Protein AF-A0A2V9IUM0-F1 (afdb_monomer_lite)

Secondary structure (DSSP, 8-state):
------HHHHEETTEE-TT-S----SSPPP-----GGG-HHHH-HHHHHHHHHHHHHHHHHHHHHHTS-EEEEEEEETTEEEEEEEEEPTT----

pLDDT: mean 81.77, std 17.97, range [36.59, 98.44]

Radius of gyration: 16.76 Å; chains: 1; bounding box: 42×27×38 Å

Sequence (95 aa):
MIFRSDSSGEDLAGYAGAGLYDSVLLEPPRRVALDYTVEPIVWDERLRNELLKEIARIGLALERVFGSPQDIEGAYAGGLFYVVQTRPQVGVDGG

Structure (mmCIF, N/CA/C/O backbone):
data_AF-A0A2V9IUM0-F1
#
_entry.id   AF-A0A2V9IUM0-F1
#
loop_
_atom_site.group_PDB
_atom_site.id
_atom_site.type_symbol
_atom_site.label_atom_id
_atom_site.label_alt_id
_atom_site.label_comp_id
_atom_site.label_asym_id
_atom_site.label_entity_id
_atom_site.label_seq_id
_atom_site.pdbx_PDB_ins_code
_atom_site.Cartn_x
_atom_site.Cartn_y
_atom_site.Cartn_z
_atom_site.occupancy
_atom_site.B_iso_or_equiv
_atom_site.auth_seq_id
_atom_site.auth_comp_id
_atom_site.auth_asym_id
_atom_site.auth_atom_id
_atom_site.pdbx_PDB_model_num
ATOM 1 N N . MET A 1 1 ? -13.880 -9.080 -4.747 1.00 36.59 1 MET A N 1
ATOM 2 C CA . MET A 1 1 ? -13.579 -8.532 -6.086 1.00 36.59 1 MET A CA 1
ATOM 3 C C . MET A 1 1 ? -13.657 -7.020 -5.964 1.00 36.59 1 MET A C 1
ATOM 5 O O . MET A 1 1 ? -14.698 -6.538 -5.541 1.00 36.59 1 MET A O 1
ATOM 9 N N . ILE A 1 2 ? -12.554 -6.305 -6.193 1.00 47.38 2 ILE A N 1
ATOM 10 C CA . ILE A 1 2 ? -12.512 -4.835 -6.163 1.00 47.38 2 ILE A CA 1
ATOM 11 C C . ILE A 1 2 ? -12.491 -4.389 -7.625 1.00 47.38 2 ILE A C 1
ATOM 13 O O . ILE A 1 2 ? -11.592 -4.787 -8.358 1.00 47.38 2 ILE A O 1
ATOM 17 N N . PHE A 1 3 ? -13.492 -3.620 -8.047 1.00 49.47 3 PHE A N 1
ATOM 18 C CA . PHE A 1 3 ? -13.487 -2.938 -9.338 1.00 49.47 3 PHE A CA 1
ATOM 19 C C . PHE A 1 3 ? -13.029 -1.505 -9.082 1.00 49.47 3 PHE A C 1
ATOM 21 O O . PHE A 1 3 ? -13.623 -0.818 -8.252 1.00 49.47 3 PHE A O 1
ATOM 28 N N . ARG A 1 4 ? -11.954 -1.076 -9.741 1.00 57.53 4 ARG A N 1
ATOM 29 C CA . ARG A 1 4 ? -11.504 0.320 -9.725 1.00 57.53 4 ARG A CA 1
ATOM 30 C C . ARG A 1 4 ? -11.470 0.858 -11.146 1.00 57.53 4 ARG A C 1
ATOM 32 O O . ARG A 1 4 ? -11.504 0.077 -12.099 1.00 57.53 4 ARG A O 1
ATOM 39 N N . SER A 1 5 ? -11.424 2.180 -11.254 1.00 50.19 5 SER A N 1
ATOM 40 C CA . SER A 1 5 ? -11.091 2.860 -12.495 1.00 50.19 5 SER A CA 1
ATOM 41 C C . SER A 1 5 ? -9.768 2.333 -13.048 1.00 50.19 5 SER A C 1
ATOM 43 O O . SER A 1 5 ? -8.837 2.045 -12.297 1.00 50.19 5 SER A O 1
ATOM 45 N N . ASP A 1 6 ? -9.713 2.133 -14.360 1.00 55.59 6 ASP A N 1
ATOM 46 C CA . ASP A 1 6 ? -8.500 1.700 -15.045 1.00 55.59 6 ASP A CA 1
ATOM 47 C C . ASP A 1 6 ? -7.459 2.830 -14.992 1.00 55.59 6 ASP A C 1
ATOM 49 O O . ASP A 1 6 ? -7.612 3.858 -15.660 1.00 55.59 6 ASP A O 1
ATOM 53 N N . SER A 1 7 ? -6.390 2.634 -14.212 1.00 55.03 7 SER A N 1
ATOM 54 C CA . SER A 1 7 ? -5.267 3.576 -14.093 1.00 55.03 7 SER A CA 1
ATOM 55 C C . SER A 1 7 ? -4.534 3.796 -15.424 1.00 55.03 7 SER A C 1
ATOM 57 O O . SER A 1 7 ? -3.749 4.733 -15.566 1.00 55.03 7 SER A O 1
ATOM 59 N N . SER A 1 8 ? -4.794 2.986 -16.457 1.00 56.44 8 SER A N 1
ATOM 60 C CA . SER A 1 8 ? -4.252 3.191 -17.809 1.00 56.44 8 SER A CA 1
ATOM 61 C C . SER A 1 8 ? -4.766 4.474 -18.474 1.00 56.44 8 SER A C 1
ATOM 63 O O . SER A 1 8 ? -4.063 5.047 -19.304 1.00 56.44 8 SER A O 1
ATOM 65 N N . GLY A 1 9 ? -5.969 4.940 -18.116 1.00 53.31 9 GLY A N 1
ATOM 66 C CA . GLY A 1 9 ? -6.551 6.184 -18.636 1.00 53.31 9 GLY A CA 1
ATOM 67 C C . GLY A 1 9 ? -6.356 7.409 -17.737 1.00 53.31 9 GLY A C 1
ATOM 68 O O . GLY A 1 9 ? -6.501 8.532 -18.214 1.00 53.31 9 GLY A O 1
ATOM 69 N N . GLU A 1 10 ? -6.042 7.210 -16.453 1.00 57.34 10 GLU A N 1
ATOM 70 C CA . GLU A 1 10 ? -5.935 8.294 -15.463 1.00 57.34 10 GLU A CA 1
ATOM 71 C C . GLU A 1 10 ? -4.535 8.930 -15.398 1.00 57.34 10 GLU A C 1
ATOM 73 O O . GLU A 1 10 ? -4.433 10.098 -15.024 1.00 57.34 10 GLU A O 1
ATOM 78 N N . ASP A 1 11 ? -3.491 8.207 -15.822 1.00 58.22 11 ASP A N 1
ATOM 79 C CA . ASP A 1 11 ? -2.080 8.631 -15.741 1.00 58.22 11 ASP A CA 1
ATOM 80 C C . ASP A 1 11 ? -1.472 9.055 -17.095 1.00 58.22 11 ASP A C 1
ATOM 82 O O . ASP A 1 11 ? -0.254 9.048 -17.294 1.00 58.22 11 ASP A O 1
ATOM 86 N N . LEU A 1 12 ? -2.310 9.435 -18.063 1.00 57.50 12 LEU A N 1
ATOM 87 C CA . LEU A 1 12 ? -1.853 9.954 -19.354 1.00 57.50 12 LEU A CA 1
ATOM 88 C C . LEU A 1 12 ? -1.230 11.351 -19.185 1.00 57.50 12 LEU A C 1
ATOM 90 O O . LEU A 1 12 ? -1.795 12.236 -18.540 1.00 57.50 12 LEU A O 1
ATOM 94 N N . ALA A 1 13 ? -0.079 11.592 -19.822 1.00 54.91 13 ALA A N 1
ATOM 95 C CA . ALA A 1 13 ? 0.565 12.905 -19.819 1.00 54.91 13 ALA A CA 1
ATOM 96 C C . ALA A 1 13 ? -0.378 13.972 -20.414 1.00 54.91 13 ALA A C 1
ATOM 98 O O . ALA A 1 13 ? -0.694 13.946 -21.603 1.00 54.91 13 ALA A O 1
ATOM 99 N N . GLY A 1 14 ? -0.844 14.906 -19.576 1.00 55.28 14 GLY A N 1
ATOM 100 C CA . GLY A 1 14 ? -1.820 15.940 -19.951 1.00 55.28 14 GLY A CA 1
ATOM 101 C C . GLY A 1 14 ? -3.292 15.574 -19.711 1.00 55.28 14 GLY A C 1
ATOM 102 O O . GLY A 1 14 ? -4.162 16.407 -19.959 1.00 55.28 14 GLY A O 1
ATOM 103 N N . TYR A 1 15 ? -3.579 14.378 -19.192 1.00 54.38 15 TYR A N 1
ATOM 104 C CA . TYR A 1 15 ? -4.915 13.928 -18.806 1.00 54.38 15 TYR A CA 1
ATOM 105 C C . TYR A 1 15 ? -4.836 13.212 -17.451 1.00 54.38 15 TYR A C 1
ATOM 107 O O . TYR A 1 15 ? -4.835 11.990 -17.374 1.00 54.38 15 TYR A O 1
ATOM 115 N N . ALA A 1 16 ? -4.735 14.001 -16.376 1.00 56.03 16 ALA A N 1
ATOM 116 C CA . ALA A 1 16 ? -4.811 13.497 -15.008 1.00 56.03 16 ALA A CA 1
ATOM 117 C C . ALA A 1 16 ? -6.280 13.197 -14.674 1.00 56.03 16 ALA A C 1
ATOM 119 O O . ALA A 1 16 ? -7.002 14.048 -14.154 1.00 56.03 16 ALA A O 1
ATOM 120 N N . GLY A 1 17 ? -6.735 12.005 -15.053 1.00 55.19 17 GLY A N 1
ATOM 121 C CA . GLY A 1 17 ? -8.107 11.537 -14.863 1.00 55.19 17 GLY A CA 1
ATOM 122 C C . GLY A 1 17 ? -8.368 10.927 -13.487 1.00 55.19 17 GLY A C 1
ATOM 123 O O . GLY A 1 17 ? -9.386 10.269 -13.326 1.00 55.19 17 GLY A O 1
ATOM 124 N N . ALA A 1 18 ? -7.470 11.086 -12.510 1.00 55.75 18 ALA A N 1
ATOM 125 C CA . ALA A 1 18 ? -7.640 10.503 -11.181 1.00 55.75 18 ALA A CA 1
ATOM 126 C C . ALA A 1 18 ? -8.996 10.913 -10.570 1.00 55.75 18 ALA A C 1
ATOM 128 O O . ALA A 1 18 ? -9.245 12.094 -10.317 1.00 55.75 18 ALA A O 1
ATOM 129 N N . GLY A 1 19 ? -9.880 9.933 -10.352 1.00 54.72 19 GLY A N 1
ATOM 130 C CA . GLY A 1 19 ? -11.241 10.166 -9.851 1.00 54.72 19 GLY A CA 1
ATOM 131 C C . GLY A 1 19 ? -12.274 10.544 -10.921 1.00 54.72 19 GLY A C 1
ATOM 132 O O . GLY A 1 19 ? -13.360 11.010 -10.577 1.00 54.72 19 GLY A O 1
ATOM 133 N N . LEU A 1 20 ? -11.964 10.348 -12.207 1.00 55.72 20 LEU A N 1
ATOM 134 C CA . LEU A 1 20 ? -12.895 10.568 -13.319 1.00 55.72 20 LEU A CA 1
ATOM 135 C C . LEU A 1 20 ? -14.042 9.550 -13.319 1.00 55.72 20 LEU A C 1
ATOM 137 O O . LEU A 1 20 ? -15.139 9.856 -13.790 1.00 55.72 20 LEU A O 1
ATOM 141 N N . TYR A 1 21 ? -13.803 8.356 -12.776 1.00 57.12 21 TYR A N 1
ATOM 142 C CA . TYR A 1 21 ? -14.824 7.327 -12.627 1.00 57.12 21 TYR A CA 1
ATOM 143 C C . TYR A 1 21 ? -15.197 7.140 -11.159 1.00 57.12 21 TYR A C 1
ATOM 145 O O . TYR A 1 21 ? -14.340 7.090 -10.275 1.00 57.12 21 TYR A O 1
ATOM 153 N N . ASP A 1 22 ? -16.498 7.002 -10.913 1.00 57.88 22 ASP A N 1
ATOM 154 C CA . ASP A 1 22 ? -17.015 6.695 -9.587 1.00 57.88 22 ASP A CA 1
ATOM 155 C C . ASP A 1 22 ? -16.686 5.244 -9.208 1.00 57.88 22 ASP A C 1
ATOM 157 O O . ASP A 1 22 ? -16.753 4.326 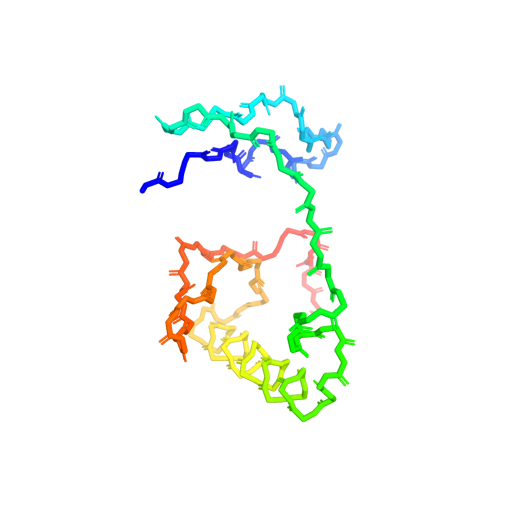-10.033 1.00 57.88 22 ASP A O 1
ATOM 161 N N . SER A 1 23 ? -16.319 5.030 -7.947 1.00 64.94 23 SER A N 1
ATOM 162 C CA . SER A 1 23 ? -16.036 3.693 -7.432 1.00 64.94 23 SER A CA 1
ATOM 163 C C . SER A 1 23 ? -17.336 3.048 -6.980 1.00 64.94 23 SER A C 1
ATOM 165 O O . SER A 1 23 ? -17.955 3.480 -6.010 1.00 64.94 23 SER A O 1
ATOM 167 N N . VAL A 1 24 ? -17.740 1.970 -7.649 1.00 67.94 24 VAL A N 1
ATOM 168 C CA . VAL A 1 24 ? -18.946 1.227 -7.273 1.00 67.94 24 VAL A CA 1
ATOM 169 C C . VAL A 1 24 ? -18.564 0.094 -6.326 1.00 67.94 24 VAL A C 1
ATOM 171 O O . VAL A 1 24 ? -17.788 -0.797 -6.674 1.00 67.94 24 VAL A O 1
ATOM 174 N N . LEU A 1 25 ? -19.101 0.120 -5.108 1.00 72.38 25 LEU A N 1
ATOM 175 C CA . LEU A 1 25 ? -18.898 -0.961 -4.146 1.00 72.38 25 LEU A CA 1
ATOM 176 C C . LEU A 1 25 ? -19.767 -2.169 -4.521 1.00 72.38 25 LEU A C 1
ATOM 178 O O . LEU A 1 25 ? -20.934 -2.013 -4.876 1.00 72.38 25 LEU A O 1
ATOM 182 N N . LEU A 1 26 ? -19.209 -3.380 -4.398 1.00 80.00 26 LEU A N 1
ATOM 183 C CA . LEU A 1 26 ? -19.965 -4.625 -4.592 1.00 80.00 26 LEU A CA 1
ATOM 184 C C . LEU A 1 26 ? -21.098 -4.761 -3.562 1.00 80.00 26 LEU A C 1
ATOM 186 O O . LEU A 1 26 ? -22.179 -5.246 -3.881 1.00 80.00 26 LEU A O 1
ATOM 190 N N . GLU A 1 27 ? -20.840 -4.315 -2.333 1.00 83.19 27 GLU A N 1
ATOM 191 C CA . GLU A 1 27 ? -21.821 -4.243 -1.254 1.00 83.19 27 GLU A CA 1
ATOM 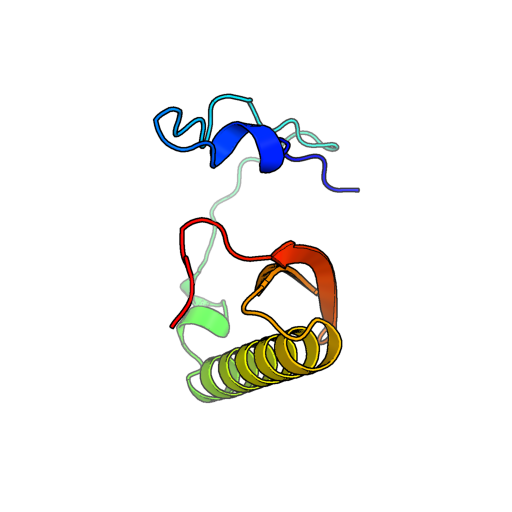192 C C . GLU A 1 27 ? -22.110 -2.776 -0.911 1.00 83.19 27 GLU A C 1
ATOM 194 O O . GLU A 1 27 ? -21.180 -1.964 -0.898 1.00 83.19 27 GLU A O 1
ATOM 199 N N . PRO A 1 28 ? -23.366 -2.408 -0.598 1.00 84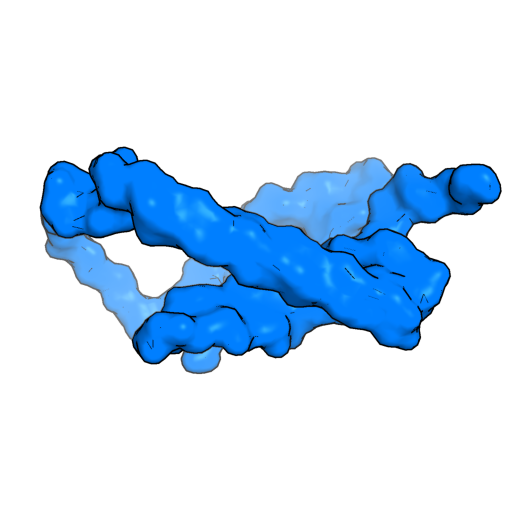.62 28 PRO A N 1
ATOM 200 C CA . PRO A 1 28 ? -23.693 -1.049 -0.190 1.00 84.62 28 PRO A CA 1
ATOM 201 C C . PRO A 1 28 ? -22.852 -0.591 1.013 1.00 84.62 28 PRO A C 1
ATOM 203 O O . PRO A 1 28 ? -22.657 -1.360 1.960 1.00 84.62 28 PRO A O 1
ATOM 206 N N . PRO A 1 29 ? -22.383 0.668 1.033 1.00 83.38 29 PRO A N 1
ATOM 207 C CA . PRO A 1 29 ? -21.625 1.178 2.163 1.00 83.38 29 PRO A CA 1
ATOM 208 C C . PRO A 1 29 ? -22.503 1.237 3.416 1.00 83.38 29 PRO A C 1
ATOM 210 O O . PRO A 1 29 ? -23.677 1.607 3.370 1.00 83.38 29 PRO A O 1
ATOM 213 N N . ARG A 1 30 ? -21.908 0.933 4.571 1.00 89.12 30 ARG A N 1
ATOM 214 C CA . ARG A 1 30 ? -22.547 1.098 5.883 1.00 89.12 30 ARG A CA 1
ATOM 215 C C . ARG A 1 30 ? -22.093 2.395 6.542 1.00 89.12 30 ARG A C 1
ATOM 217 O O . ARG A 1 30 ? -20.908 2.721 6.534 1.00 89.12 30 ARG A O 1
ATOM 224 N N . ARG A 1 31 ? -23.019 3.110 7.185 1.00 91.44 31 ARG A N 1
ATOM 225 C CA . ARG A 1 31 ? -22.677 4.281 7.999 1.00 91.44 31 ARG A CA 1
ATOM 226 C C . ARG A 1 31 ? -22.236 3.827 9.384 1.00 91.44 31 ARG A C 1
ATOM 228 O O . ARG A 1 31 ? -23.048 3.301 10.138 1.00 91.44 31 ARG A O 1
ATOM 235 N N . VAL A 1 32 ? -20.972 4.055 9.718 1.00 92.25 32 VAL A N 1
ATOM 236 C CA . VAL A 1 32 ? -20.412 3.771 11.044 1.00 92.25 32 VAL A CA 1
ATOM 237 C C . VAL A 1 32 ? -19.455 4.863 11.489 1.00 92.25 32 VAL A C 1
ATOM 239 O O . VAL A 1 32 ? -18.862 5.548 10.658 1.00 92.25 32 VAL A O 1
ATOM 242 N N . ALA A 1 33 ? -19.309 5.016 12.803 1.00 93.06 33 ALA A N 1
ATOM 243 C CA . ALA A 1 33 ? -18.192 5.760 13.361 1.00 93.06 33 ALA A CA 1
ATOM 244 C C . ALA A 1 33 ? -16.929 4.901 13.223 1.00 93.06 33 ALA A C 1
ATOM 246 O O . ALA A 1 33 ? -16.920 3.746 13.648 1.00 93.06 33 ALA A O 1
ATOM 247 N N . LEU A 1 34 ? -15.898 5.452 12.588 1.00 91.44 34 LEU A N 1
ATOM 248 C CA . LEU A 1 34 ? -14.586 4.822 12.513 1.00 91.44 34 LEU A CA 1
ATOM 249 C C . LEU A 1 34 ? -13.774 5.270 13.722 1.00 91.44 34 LEU A C 1
ATOM 251 O O . LEU A 1 34 ? -13.674 6.468 13.985 1.00 91.44 34 LEU A O 1
ATOM 255 N N . ASP A 1 35 ? -13.204 4.308 14.435 1.00 92.38 35 ASP A N 1
ATOM 256 C CA . ASP A 1 35 ? -12.287 4.573 15.533 1.00 92.38 35 ASP A CA 1
ATOM 257 C C . ASP A 1 35 ? -10.875 4.170 15.116 1.00 92.38 35 ASP A C 1
ATOM 259 O O . ASP A 1 35 ? -10.473 3.018 15.221 1.00 92.38 35 ASP A O 1
ATOM 263 N N . TYR A 1 36 ? -10.113 5.140 14.622 1.00 91.94 36 TYR A N 1
ATOM 264 C CA . TYR A 1 36 ? -8.716 4.927 14.256 1.00 91.94 36 TYR A CA 1
ATOM 265 C C . TYR A 1 36 ? -7.786 4.859 15.475 1.00 91.94 36 TYR A C 1
ATOM 267 O O . TYR A 1 36 ? -6.609 4.533 15.331 1.00 91.94 36 TYR A O 1
ATOM 275 N N . THR A 1 37 ? -8.270 5.170 16.685 1.00 93.94 37 THR A N 1
ATOM 276 C CA . THR A 1 37 ? -7.425 5.167 17.888 1.00 93.94 37 THR A CA 1
ATOM 277 C C . THR A 1 37 ? -7.029 3.756 18.314 1.00 93.94 37 THR A C 1
ATOM 279 O O . THR A 1 37 ? -6.003 3.578 18.962 1.00 93.94 37 THR A O 1
ATOM 282 N N . VAL A 1 38 ? -7.796 2.752 17.894 1.00 92.19 38 VAL A N 1
ATOM 283 C CA . VAL A 1 38 ? -7.520 1.339 18.176 1.00 92.19 38 VAL A CA 1
ATOM 284 C C . VAL A 1 38 ? -6.758 0.641 17.049 1.00 92.19 38 VAL A C 1
ATOM 286 O O . VAL A 1 38 ? -6.362 -0.510 17.210 1.00 92.19 38 VAL A O 1
ATOM 289 N N . GLU A 1 39 ? -6.530 1.318 15.920 1.00 92.81 39 GLU A N 1
ATOM 290 C CA . GLU A 1 39 ? -5.885 0.724 14.751 1.00 92.81 39 GLU A CA 1
ATOM 291 C C . GLU A 1 39 ? -4.356 0.688 14.921 1.00 92.81 39 GLU A C 1
ATOM 293 O O . GLU A 1 39 ? -3.717 1.746 14.990 1.00 92.81 39 GLU A O 1
ATOM 298 N N . PRO A 1 40 ? -3.718 -0.500 14.937 1.00 93.06 40 PRO A N 1
ATOM 299 C CA . PRO A 1 40 ? -2.282 -0.616 15.185 1.00 93.06 40 PRO A CA 1
ATOM 300 C C . PRO A 1 40 ? -1.427 0.150 14.177 1.00 93.06 40 PRO A C 1
ATOM 302 O O . PRO A 1 40 ? -0.399 0.701 14.544 1.00 93.06 40 PRO A O 1
ATOM 305 N N . ILE A 1 41 ? -1.862 0.271 12.920 1.00 93.25 41 ILE A N 1
ATOM 306 C CA . ILE A 1 41 ? -1.116 1.025 11.901 1.00 93.25 41 ILE A CA 1
ATOM 307 C C . ILE A 1 41 ? -0.902 2.501 12.295 1.00 93.25 41 ILE A C 1
ATOM 309 O O . ILE A 1 41 ? 0.109 3.102 11.925 1.00 93.25 41 ILE A O 1
ATOM 313 N N . VAL A 1 42 ? -1.807 3.076 13.098 1.00 95.44 42 VAL A N 1
ATOM 314 C CA . VAL A 1 42 ? -1.740 4.474 13.548 1.00 95.44 42 VAL A CA 1
ATOM 315 C C . VAL A 1 42 ? -0.706 4.658 14.661 1.00 95.44 42 VAL A C 1
ATOM 317 O O . VAL A 1 42 ? 0.023 5.650 14.661 1.00 95.44 42 VAL A O 1
ATOM 320 N N . TRP A 1 43 ? -0.554 3.689 15.566 1.00 95.56 43 TRP A N 1
ATOM 321 C CA . TRP A 1 43 ? 0.241 3.867 16.793 1.00 95.56 43 TRP A CA 1
ATOM 322 C C . TRP A 1 43 ? 1.467 2.957 16.899 1.00 95.56 43 TRP A C 1
ATOM 324 O O . TRP A 1 43 ? 2.482 3.374 17.451 1.00 95.56 43 TRP A O 1
ATOM 334 N N . ASP A 1 44 ? 1.411 1.751 16.341 1.00 96.88 44 ASP A N 1
ATOM 335 C CA . ASP A 1 44 ? 2.483 0.760 16.403 1.00 96.88 44 ASP A CA 1
ATOM 336 C C . ASP A 1 44 ? 3.574 1.068 15.367 1.00 96.88 44 ASP A C 1
ATOM 338 O O . ASP A 1 44 ? 3.480 0.765 14.173 1.00 96.88 44 ASP A O 1
ATOM 342 N N . GLU A 1 45 ? 4.649 1.692 15.846 1.00 97.75 45 GLU A N 1
ATOM 343 C CA . GLU A 1 45 ? 5.828 2.001 15.042 1.00 97.75 45 GLU A CA 1
ATOM 344 C C . GLU A 1 45 ? 6.500 0.746 14.476 1.00 97.75 45 GLU A C 1
ATOM 346 O O . GLU A 1 45 ? 6.974 0.755 13.336 1.00 97.75 45 GLU A O 1
ATOM 351 N N . ARG A 1 46 ? 6.540 -0.345 15.245 1.00 97.12 46 ARG A N 1
ATOM 352 C CA . ARG A 1 46 ? 7.177 -1.582 14.804 1.00 97.12 46 ARG A CA 1
ATOM 353 C C . ARG A 1 46 ? 6.407 -2.173 13.630 1.00 97.12 46 ARG A C 1
ATOM 355 O O . ARG A 1 46 ? 7.035 -2.491 12.622 1.00 97.12 46 ARG A O 1
ATOM 362 N N . LEU A 1 47 ? 5.081 -2.252 13.734 1.00 94.75 47 LEU A N 1
ATOM 363 C CA . LEU A 1 47 ? 4.225 -2.718 12.644 1.00 94.75 47 LEU A CA 1
ATOM 364 C C . LEU A 1 47 ? 4.433 -1.877 11.381 1.00 94.75 47 LEU A C 1
ATOM 366 O O . LEU A 1 47 ? 4.659 -2.434 10.308 1.00 94.75 47 LEU A O 1
ATOM 370 N N . ARG A 1 48 ? 4.414 -0.541 11.492 1.00 96.19 48 ARG A N 1
ATOM 371 C CA . ARG A 1 48 ? 4.666 0.342 10.339 1.00 96.19 48 ARG A CA 1
ATOM 372 C C . ARG A 1 48 ? 6.026 0.077 9.702 1.00 96.19 48 ARG A C 1
ATOM 374 O O . ARG A 1 48 ? 6.124 -0.020 8.482 1.00 96.19 48 ARG A O 1
ATOM 381 N N . ASN A 1 49 ? 7.066 -0.058 10.521 1.00 97.88 49 ASN A N 1
ATOM 382 C CA . ASN A 1 49 ? 8.415 -0.334 10.041 1.00 97.88 49 ASN A CA 1
ATOM 383 C C . ASN A 1 49 ? 8.508 -1.692 9.333 1.00 97.88 49 ASN A C 1
ATOM 385 O O . ASN A 1 49 ? 9.184 -1.797 8.311 1.00 97.88 49 ASN A O 1
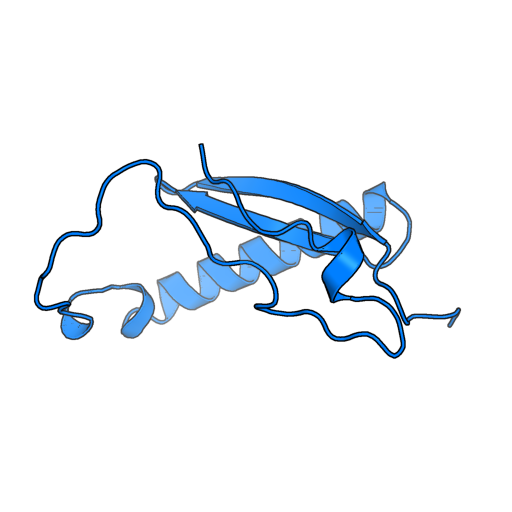ATOM 389 N N . GLU A 1 50 ? 7.856 -2.730 9.855 1.00 96.31 50 GLU A N 1
ATOM 390 C CA . GLU A 1 50 ? 7.801 -4.049 9.216 1.00 96.31 50 GLU A CA 1
ATOM 391 C C . GLU A 1 50 ? 7.036 -3.982 7.880 1.00 96.31 50 GLU A C 1
ATOM 393 O O . GLU A 1 50 ? 7.572 -4.420 6.862 1.00 96.31 50 GLU A O 1
ATOM 398 N N . LEU A 1 51 ? 5.864 -3.334 7.843 1.00 96.25 51 LEU A N 1
ATOM 399 C CA . LEU A 1 51 ? 5.073 -3.148 6.620 1.00 96.25 51 LEU A CA 1
ATOM 400 C C . LEU A 1 51 ? 5.857 -2.409 5.528 1.00 96.25 51 LEU A C 1
ATOM 402 O O . LEU A 1 51 ? 5.935 -2.883 4.397 1.00 96.25 51 LEU A O 1
ATOM 406 N N . LEU A 1 52 ? 6.476 -1.272 5.860 1.00 96.69 52 LEU A N 1
ATOM 407 C CA . LEU A 1 52 ? 7.238 -0.469 4.898 1.00 96.69 52 LEU A CA 1
ATOM 408 C C . LEU A 1 52 ? 8.470 -1.213 4.370 1.00 96.69 52 LEU A C 1
ATOM 410 O O . LEU A 1 52 ? 8.785 -1.116 3.184 1.00 96.69 52 LEU A O 1
ATOM 414 N N . LYS A 1 53 ? 9.149 -1.992 5.223 1.00 98.12 53 LYS A N 1
ATOM 415 C CA . LYS A 1 53 ? 10.267 -2.842 4.793 1.00 98.12 53 LYS A CA 1
ATOM 416 C C . LYS A 1 53 ? 9.810 -3.905 3.800 1.00 98.12 53 LYS A C 1
ATOM 418 O O . LYS A 1 53 ? 10.505 -4.124 2.813 1.00 98.12 53 LYS A O 1
ATOM 423 N N . GLU A 1 54 ? 8.669 -4.553 4.030 1.00 97.75 54 GLU A N 1
ATOM 424 C CA . GLU A 1 54 ? 8.144 -5.536 3.076 1.00 97.75 54 GLU A CA 1
ATOM 425 C C . GLU A 1 54 ? 7.702 -4.894 1.759 1.00 97.75 54 GLU A C 1
ATOM 427 O O . GLU A 1 54 ? 8.070 -5.397 0.699 1.00 97.75 54 GLU A O 1
ATOM 432 N N . ILE A 1 55 ? 7.024 -3.741 1.798 1.00 97.56 55 ILE A N 1
ATOM 433 C CA . ILE A 1 55 ? 6.662 -2.986 0.585 1.00 97.56 55 ILE A CA 1
ATOM 434 C C . ILE A 1 55 ? 7.916 -2.659 -0.241 1.00 97.56 55 ILE A C 1
ATOM 436 O O . ILE A 1 55 ? 7.946 -2.911 -1.446 1.00 97.56 55 ILE A O 1
ATOM 440 N N . ALA A 1 56 ? 8.984 -2.179 0.403 1.00 97.94 56 ALA A N 1
ATOM 441 C CA . ALA A 1 56 ? 10.248 -1.888 -0.272 1.00 97.94 56 ALA A CA 1
ATOM 442 C C . ALA A 1 56 ? 10.897 -3.145 -0.878 1.00 97.94 56 ALA A C 1
ATOM 444 O O . ALA A 1 56 ? 11.407 -3.102 -1.998 1.00 97.94 56 ALA A O 1
ATOM 445 N N . ARG A 1 57 ? 10.864 -4.285 -0.171 1.00 98.44 57 ARG A N 1
ATOM 446 C CA . ARG A 1 57 ? 11.388 -5.557 -0.697 1.00 98.44 57 ARG A CA 1
ATOM 447 C C . ARG A 1 57 ? 10.603 -6.043 -1.911 1.00 98.44 57 ARG A C 1
ATOM 449 O O . ARG A 1 57 ? 11.227 -6.500 -2.866 1.00 98.44 57 ARG A O 1
ATOM 456 N N . ILE A 1 58 ? 9.275 -5.928 -1.890 1.00 98.06 58 ILE A N 1
ATOM 457 C CA . ILE A 1 58 ? 8.410 -6.279 -3.025 1.00 98.06 58 ILE A CA 1
ATOM 458 C C . ILE A 1 58 ? 8.735 -5.392 -4.230 1.00 98.06 58 ILE A C 1
ATOM 460 O O . ILE A 1 58 ? 8.956 -5.920 -5.318 1.00 98.06 58 ILE A O 1
ATOM 464 N N . GLY A 1 59 ? 8.848 -4.074 -4.030 1.00 97.06 59 GLY A N 1
ATOM 465 C CA . GLY A 1 59 ? 9.214 -3.134 -5.093 1.00 97.06 59 GLY A CA 1
ATOM 466 C C . GLY A 1 59 ? 10.553 -3.481 -5.748 1.00 97.06 59 GLY A C 1
ATOM 467 O O . GLY A 1 59 ? 10.621 -3.655 -6.963 1.00 97.06 59 GLY A O 1
ATOM 468 N N . LEU A 1 60 ? 11.594 -3.703 -4.938 1.00 97.94 60 LEU A N 1
ATOM 469 C CA . LEU A 1 60 ? 12.917 -4.111 -5.427 1.00 97.94 60 LEU A CA 1
ATOM 470 C C . LEU A 1 60 ? 12.896 -5.463 -6.150 1.00 97.94 60 LEU A C 1
ATOM 472 O O . LEU A 1 60 ? 13.643 -5.668 -7.107 1.00 97.94 60 LEU A O 1
ATOM 476 N N . ALA A 1 61 ? 12.089 -6.416 -5.678 1.00 98.19 61 ALA A N 1
ATOM 477 C CA . ALA A 1 61 ? 11.963 -7.717 -6.320 1.00 98.19 61 ALA A CA 1
ATOM 478 C C . ALA A 1 61 ? 11.318 -7.592 -7.707 1.00 98.19 61 ALA A C 1
ATOM 480 O O . ALA A 1 61 ? 11.832 -8.175 -8.660 1.00 98.19 61 ALA A O 1
ATOM 481 N N . LEU A 1 62 ? 10.245 -6.808 -7.835 1.00 97.31 62 LEU A N 1
ATOM 482 C CA . LEU A 1 62 ? 9.566 -6.595 -9.114 1.00 97.31 62 LEU A CA 1
ATOM 483 C C . LEU A 1 62 ? 10.443 -5.811 -10.092 1.00 97.31 62 LEU A C 1
ATOM 485 O O . LEU A 1 62 ? 10.612 -6.252 -11.223 1.00 97.31 62 LEU A O 1
ATOM 489 N N . GLU A 1 63 ? 11.086 -4.728 -9.657 1.00 96.81 63 GLU A N 1
ATOM 490 C CA . GLU A 1 63 ? 12.012 -3.967 -10.505 1.00 96.81 63 GLU A CA 1
ATOM 491 C C . GLU A 1 63 ? 13.138 -4.850 -11.068 1.00 96.81 63 GLU A C 1
ATOM 493 O O . GLU A 1 63 ? 13.446 -4.780 -12.255 1.00 96.81 63 GLU A O 1
ATOM 498 N N . ARG A 1 64 ? 13.709 -5.756 -10.260 1.00 97.38 64 ARG A N 1
ATOM 499 C CA . ARG A 1 64 ? 14.722 -6.717 -10.738 1.00 97.38 64 ARG A CA 1
ATOM 500 C C . ARG A 1 64 ? 14.175 -7.712 -11.757 1.00 97.38 64 ARG A C 1
ATOM 502 O O . ARG A 1 64 ? 14.902 -8.090 -12.669 1.00 97.38 64 ARG A O 1
ATOM 509 N N . VAL A 1 65 ? 12.933 -8.164 -11.584 1.00 97.44 65 VAL A N 1
ATOM 510 C CA . VAL A 1 65 ? 12.282 -9.111 -12.502 1.00 97.44 65 VAL A CA 1
ATOM 511 C C . VAL A 1 65 ? 11.939 -8.439 -13.834 1.00 97.44 65 VAL A C 1
ATOM 513 O O . VAL A 1 65 ? 12.131 -9.049 -14.883 1.00 97.44 65 VAL A O 1
ATOM 516 N N . PHE A 1 66 ? 11.470 -7.190 -13.804 1.00 95.69 66 PHE A N 1
ATOM 517 C CA . PHE A 1 66 ? 11.030 -6.450 -14.991 1.00 95.69 66 PHE A CA 1
ATOM 518 C C . PHE A 1 66 ? 12.114 -5.561 -15.619 1.00 95.69 66 PHE A C 1
ATOM 520 O O . PHE A 1 66 ? 11.914 -5.029 -16.710 1.00 95.69 66 PHE A O 1
ATOM 527 N N . GLY A 1 67 ? 13.264 -5.397 -14.961 1.00 95.25 67 GLY A N 1
ATOM 528 C CA . GLY A 1 67 ? 14.411 -4.639 -15.468 1.00 95.25 67 GLY A CA 1
ATOM 529 C C . GLY A 1 67 ? 14.187 -3.127 -15.574 1.00 95.25 67 GLY A C 1
ATOM 530 O O . GLY A 1 67 ? 14.951 -2.451 -16.256 1.00 95.25 67 GLY A O 1
ATOM 531 N N . SER A 1 68 ? 13.138 -2.597 -14.945 1.00 93.69 68 SER A N 1
ATOM 532 C CA . SER A 1 68 ? 12.791 -1.171 -14.955 1.00 93.69 68 SER A CA 1
ATOM 533 C C . SER A 1 68 ? 11.971 -0.802 -13.713 1.00 93.69 68 SER A C 1
ATOM 535 O O . SER A 1 68 ? 11.325 -1.689 -13.140 1.00 93.69 68 SER A O 1
ATOM 537 N N . PRO A 1 69 ? 11.946 0.479 -13.300 1.00 94.12 69 PRO A N 1
ATOM 538 C CA . PRO A 1 69 ? 11.074 0.941 -12.225 1.00 94.12 69 PRO A CA 1
ATOM 539 C C . PRO A 1 69 ? 9.611 0.612 -12.522 1.00 94.12 69 PRO A C 1
ATOM 541 O O . PRO A 1 69 ? 9.143 0.802 -13.647 1.00 94.12 69 PRO A O 1
ATOM 544 N N . GLN A 1 70 ? 8.895 0.112 -11.518 1.00 94.38 70 GLN A N 1
ATOM 545 C CA . GLN A 1 70 ? 7.502 -0.303 -11.660 1.00 94.38 70 GLN A CA 1
ATOM 546 C C . GLN A 1 70 ? 6.569 0.586 -10.838 1.00 94.38 70 GLN A C 1
ATOM 548 O O . GLN A 1 70 ? 6.842 0.875 -9.674 1.00 94.38 70 GLN A O 1
ATOM 553 N N . ASP A 1 71 ? 5.432 0.914 -11.437 1.00 91.31 71 ASP A N 1
ATOM 554 C CA . ASP A 1 71 ? 4.220 1.363 -10.766 1.00 91.31 71 ASP A CA 1
ATOM 555 C C . ASP A 1 71 ? 3.425 0.114 -10.337 1.00 91.31 71 ASP A C 1
ATOM 557 O O . ASP A 1 71 ? 3.162 -0.781 -11.152 1.00 91.31 71 ASP A O 1
ATOM 561 N N . ILE A 1 72 ? 3.140 -0.016 -9.038 1.00 93.12 72 ILE A N 1
ATOM 562 C CA . ILE A 1 72 ? 2.665 -1.260 -8.413 1.00 93.12 72 ILE A CA 1
ATOM 563 C C . ILE A 1 72 ? 1.390 -0.987 -7.617 1.00 93.12 72 ILE A C 1
ATOM 565 O O . ILE A 1 72 ? 1.401 -0.225 -6.651 1.00 93.12 72 ILE A O 1
ATOM 569 N N . GLU A 1 73 ? 0.320 -1.714 -7.942 1.00 92.12 73 GLU A N 1
ATOM 570 C CA . GLU A 1 73 ? -0.891 -1.772 -7.124 1.00 92.12 73 GLU A CA 1
ATOM 571 C C . GLU A 1 73 ? -0.943 -3.105 -6.364 1.00 92.12 73 GLU A C 1
ATOM 573 O O . GLU A 1 73 ? -0.732 -4.191 -6.920 1.00 92.12 73 GLU A O 1
ATOM 578 N N . GLY A 1 74 ? -1.247 -3.037 -5.068 1.00 91.38 74 GLY A N 1
ATOM 579 C CA . GLY A 1 74 ? -1.281 -4.201 -4.189 1.00 91.38 74 GLY A CA 1
ATOM 580 C C . GLY A 1 74 ? -2.229 -4.039 -3.006 1.00 91.38 74 GLY A C 1
ATOM 581 O O . GLY A 1 74 ? 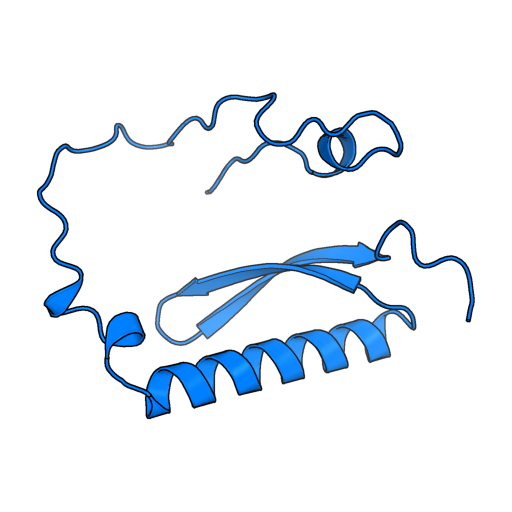-2.817 -2.982 -2.789 1.00 91.38 74 GLY A O 1
ATOM 582 N N . ALA A 1 75 ? -2.371 -5.109 -2.230 1.00 92.06 75 ALA A N 1
ATOM 583 C CA . ALA A 1 75 ? -3.191 -5.157 -1.027 1.00 92.06 75 ALA A CA 1
ATOM 584 C C . ALA A 1 75 ? -2.466 -5.895 0.103 1.00 92.06 75 ALA A C 1
ATOM 586 O O . ALA A 1 75 ? -1.705 -6.832 -0.140 1.00 92.06 75 ALA A O 1
ATOM 587 N N . TYR A 1 76 ? -2.750 -5.503 1.344 1.00 92.06 76 TYR A N 1
ATOM 588 C CA . TYR A 1 76 ? -2.341 -6.232 2.541 1.00 92.06 76 TYR A CA 1
ATOM 589 C C . TYR A 1 76 ? -3.586 -6.760 3.252 1.00 92.06 76 TYR A C 1
ATOM 591 O O . TYR A 1 76 ? -4.446 -5.981 3.663 1.00 92.06 76 TYR A O 1
ATOM 599 N N . ALA A 1 77 ? -3.707 -8.081 3.370 1.00 90.62 77 ALA A N 1
ATOM 600 C CA . ALA A 1 77 ? -4.872 -8.719 3.971 1.00 90.62 77 ALA A CA 1
ATOM 601 C C . ALA A 1 77 ? -4.473 -9.998 4.707 1.00 90.62 77 ALA A C 1
ATOM 603 O O . ALA A 1 77 ? -3.740 -10.832 4.177 1.00 90.62 77 ALA A O 1
ATOM 604 N N . GLY A 1 78 ? -4.961 -10.159 5.940 1.00 89.50 78 GLY A N 1
ATOM 605 C CA . GLY A 1 78 ? -4.708 -11.365 6.734 1.00 89.50 78 GLY A CA 1
ATOM 606 C C . GLY A 1 78 ? -3.224 -11.636 6.998 1.00 89.50 78 GLY A C 1
ATOM 607 O O . GLY A 1 78 ? -2.821 -12.792 7.048 1.00 89.50 78 GLY A O 1
ATOM 608 N N . GLY A 1 79 ? -2.401 -10.589 7.120 1.00 90.00 79 GLY A N 1
ATOM 609 C CA . GLY A 1 79 ? -0.963 -10.737 7.352 1.00 90.00 79 GLY A CA 1
ATOM 610 C C . GLY A 1 79 ? -0.114 -10.904 6.088 1.00 90.00 79 GLY A C 1
ATOM 611 O O . GLY A 1 79 ? 1.102 -11.032 6.199 1.00 90.00 79 GLY A O 1
ATOM 612 N N . LEU A 1 80 ? -0.727 -10.905 4.900 1.00 93.94 80 LEU A N 1
ATOM 613 C CA . LEU A 1 80 ? -0.062 -11.204 3.633 1.00 93.94 80 LEU A CA 1
ATOM 614 C C . LEU A 1 80 ? -0.170 -10.043 2.646 1.00 93.94 80 LEU A C 1
ATOM 616 O O . LEU A 1 80 ? -1.193 -9.360 2.583 1.00 93.94 80 LEU A O 1
ATOM 620 N N . PHE A 1 81 ? 0.883 -9.865 1.849 1.00 96.06 81 PHE A N 1
ATOM 621 C CA . PHE A 1 81 ? 0.912 -8.936 0.724 1.00 96.06 81 PHE A CA 1
ATOM 622 C C . PHE A 1 81 ? 0.508 -9.636 -0.574 1.00 96.06 81 PHE A C 1
ATOM 624 O O . PHE A 1 81 ? 0.958 -10.745 -0.859 1.00 96.06 81 PHE A O 1
ATOM 631 N N . TYR A 1 82 ? -0.289 -8.945 -1.381 1.00 95.38 82 TYR A N 1
ATOM 632 C CA . TYR A 1 82 ? -0.735 -9.381 -2.698 1.00 95.38 82 TYR A CA 1
ATOM 633 C C . TYR A 1 82 ? -0.444 -8.275 -3.704 1.00 95.38 82 TYR A C 1
ATOM 635 O O . TYR A 1 82 ? -0.863 -7.137 -3.504 1.00 95.38 82 TYR A O 1
ATOM 643 N N . VAL A 1 83 ? 0.247 -8.606 -4.790 1.00 94.56 83 VAL A N 1
ATOM 644 C CA . VAL A 1 83 ? 0.406 -7.708 -5.939 1.00 94.56 83 VAL A CA 1
ATOM 645 C C . VAL A 1 83 ? -0.747 -7.993 -6.891 1.00 94.56 83 VAL A C 1
ATOM 647 O O . VAL A 1 83 ? -0.930 -9.140 -7.296 1.00 94.56 83 VAL A O 1
ATOM 650 N N . VAL A 1 84 ? -1.542 -6.973 -7.208 1.00 92.31 84 VAL A N 1
ATOM 651 C CA . VAL A 1 84 ? -2.707 -7.109 -8.100 1.00 92.31 84 VAL A CA 1
ATOM 652 C C . VAL A 1 84 ? -2.443 -6.524 -9.485 1.00 92.31 84 VAL A C 1
ATOM 654 O O . VAL A 1 84 ? -3.036 -6.992 -10.452 1.00 92.31 84 VAL A O 1
ATOM 657 N N . GLN A 1 85 ? -1.518 -5.566 -9.595 1.00 91.88 85 GLN A N 1
ATOM 658 C CA . GLN A 1 85 ? -1.053 -5.003 -10.860 1.00 91.88 85 GLN A CA 1
ATOM 659 C C . GLN A 1 85 ? 0.390 -4.509 -10.726 1.00 91.88 85 GLN A C 1
ATOM 661 O O . GLN A 1 85 ? 0.805 -4.026 -9.674 1.00 91.88 85 GLN A O 1
ATOM 666 N N . THR A 1 86 ? 1.151 -4.609 -11.810 1.00 93.44 86 THR A N 1
ATOM 667 C CA . THR A 1 86 ? 2.451 -3.955 -11.954 1.00 93.44 86 THR A CA 1
ATOM 668 C C . THR A 1 86 ? 2.655 -3.578 -13.417 1.00 93.44 86 THR A C 1
ATOM 670 O O . THR A 1 86 ? 2.289 -4.350 -14.308 1.00 93.44 86 THR A O 1
ATOM 673 N N . ARG A 1 87 ? 3.176 -2.378 -13.669 1.00 91.38 87 ARG A N 1
ATOM 674 C CA . ARG A 1 87 ? 3.511 -1.873 -15.006 1.00 91.38 87 ARG A CA 1
ATOM 675 C C . ARG A 1 87 ? 4.750 -0.975 -14.926 1.00 91.38 87 ARG A C 1
ATOM 677 O O . ARG A 1 87 ? 5.007 -0.427 -13.854 1.00 91.38 87 ARG A O 1
ATOM 684 N N . PRO A 1 88 ? 5.493 -0.765 -16.025 1.00 91.38 88 PRO A N 1
ATOM 685 C CA . PRO A 1 88 ? 6.580 0.206 -16.040 1.00 91.38 88 PRO A CA 1
ATOM 686 C C . PRO A 1 88 ? 6.093 1.594 -15.610 1.00 91.38 88 PRO A C 1
ATOM 688 O O . PRO A 1 88 ? 5.046 2.057 -16.064 1.00 91.38 88 PRO A O 1
ATOM 691 N N . GLN A 1 89 ? 6.854 2.248 -14.738 1.00 87.44 89 GLN A N 1
ATOM 692 C CA . GLN A 1 89 ? 6.574 3.610 -14.293 1.00 87.44 89 GLN A CA 1
ATOM 693 C C . GLN A 1 89 ? 6.615 4.566 -15.502 1.00 87.44 89 GLN A C 1
ATOM 695 O O . GLN A 1 89 ? 7.585 4.591 -16.257 1.00 87.44 89 GLN A O 1
ATOM 700 N N . VAL A 1 90 ? 5.572 5.377 -15.688 1.00 81.88 90 VAL A N 1
ATOM 701 C CA . VAL A 1 90 ? 5.534 6.428 -16.721 1.00 81.88 90 VAL A CA 1
ATOM 702 C C . VAL A 1 90 ? 6.302 7.678 -16.272 1.00 81.88 90 VAL A C 1
ATOM 704 O O . VAL A 1 90 ? 6.336 8.005 -15.087 1.00 81.88 90 VAL A O 1
ATOM 707 N N . GLY A 1 91 ? 6.927 8.393 -17.213 1.00 70.88 91 GLY A N 1
ATOM 708 C CA . GLY A 1 91 ? 7.653 9.644 -16.937 1.00 70.88 91 GLY A CA 1
ATOM 709 C C . GLY A 1 91 ? 9.069 9.476 -16.370 1.00 70.88 91 GLY A C 1
ATOM 710 O O . GLY A 1 91 ? 9.736 10.472 -16.100 1.00 70.88 91 GLY A O 1
ATOM 711 N N . VAL A 1 92 ? 9.548 8.240 -16.226 1.00 68.69 92 VAL A N 1
ATOM 712 C CA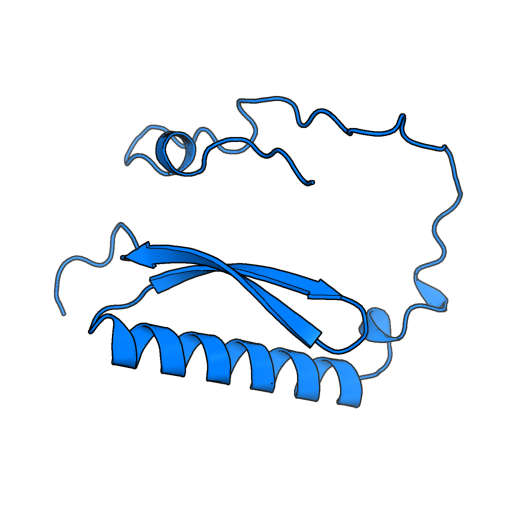 . VAL A 1 92 ? 10.975 7.923 -16.072 1.00 68.69 92 VAL A CA 1
ATOM 713 C C . VAL A 1 92 ? 11.544 7.566 -17.443 1.00 68.69 92 VAL A C 1
ATOM 715 O O . VAL A 1 92 ? 11.774 6.402 -17.762 1.00 68.69 92 VAL A O 1
ATOM 718 N N . ASP A 1 93 ? 11.735 8.581 -18.285 1.00 54.66 93 ASP A N 1
ATOM 719 C CA . ASP A 1 93 ? 12.581 8.426 -19.467 1.00 54.66 93 ASP A CA 1
ATOM 720 C C . ASP A 1 93 ? 14.039 8.280 -19.006 1.00 54.66 93 ASP A C 1
ATOM 722 O O . ASP A 1 93 ? 14.512 9.083 -18.205 1.00 54.66 93 ASP A O 1
ATOM 726 N N . GLY A 1 94 ? 14.694 7.221 -19.497 1.00 58.22 94 GLY A N 1
ATOM 727 C CA . GLY A 1 94 ? 16.104 6.831 -19.341 1.00 58.22 94 GLY A CA 1
ATOM 728 C C . GLY A 1 94 ? 17.008 7.689 -18.447 1.00 58.22 94 GLY A C 1
ATOM 729 O O . GLY A 1 94 ? 17.311 8.836 -18.772 1.00 58.22 94 GLY A O 1
ATOM 730 N N . GLY A 1 95 ? 17.520 7.070 -17.377 1.00 45.16 95 GLY A N 1
ATOM 731 C CA . GLY A 1 95 ? 18.750 7.528 -16.721 1.00 45.16 95 GLY A CA 1
ATOM 732 C C . GLY A 1 95 ? 19.973 7.430 -17.629 1.00 45.16 95 GLY A C 1
ATOM 733 O O . GLY A 1 95 ? 19.964 6.581 -18.552 1.00 45.16 95 GLY A O 1
#

Foldseek 3Di:
DFDDPDVVQCPDDVRNCVVVDDGDDPDDDDDDDDDCVPPCCVPPPVVVVVVVVVVVVVQVVVCVVVVARKDWDWDDDPNDIGTPDIDHDPPPDDD